Protein AF-A0A4Q1TAH8-F1 (afdb_monomer_lite)

pLDDT: mean 84.72, std 9.74, range [42.84, 95.62]

Structure (mmCIF, N/CA/C/O backbone):
data_AF-A0A4Q1TAH8-F1
#
_entry.id   AF-A0A4Q1TAH8-F1
#
loop_
_atom_site.group_PDB
_atom_site.id
_atom_site.type_symbol
_atom_site.label_atom_id
_atom_site.label_alt_id
_atom_site.label_comp_id
_atom_site.label_asym_id
_atom_site.label_entity_id
_atom_site.label_seq_id
_atom_site.pdbx_PDB_ins_code
_atom_site.Cartn_x
_atom_site.Cartn_y
_atom_site.Cartn_z
_atom_site.occupancy
_atom_site.B_iso_or_equiv
_atom_site.auth_seq_id
_atom_site.auth_comp_id
_atom_site.auth_asym_id
_atom_site.auth_atom_id
_atom_site.pdbx_PDB_model_num
ATOM 1 N N . MET A 1 1 ? 0.853 -14.744 7.756 1.00 69.75 1 MET A N 1
ATOM 2 C CA . MET A 1 1 ? -0.449 -14.933 7.078 1.00 69.75 1 MET A CA 1
ATOM 3 C C . MET A 1 1 ? -0.657 -13.958 5.927 1.00 69.75 1 MET A C 1
ATOM 5 O O . MET A 1 1 ? -0.852 -14.441 4.823 1.00 69.75 1 MET A O 1
ATOM 9 N N . ALA A 1 2 ? -0.530 -12.637 6.128 1.00 75.38 2 ALA A N 1
ATOM 10 C CA . ALA A 1 2 ? -0.724 -11.640 5.060 1.00 75.38 2 ALA A CA 1
ATOM 11 C C . ALA A 1 2 ? 0.067 -11.940 3.769 1.00 75.38 2 ALA A C 1
ATOM 13 O O . ALA A 1 2 ? -0.519 -11.983 2.696 1.00 75.38 2 ALA A O 1
ATOM 14 N N . MET A 1 3 ? 1.361 -12.263 3.878 1.00 78.00 3 MET A N 1
ATOM 15 C CA . MET A 1 3 ? 2.200 -12.559 2.705 1.00 78.00 3 MET A CA 1
ATOM 16 C C . MET A 1 3 ? 1.696 -13.767 1.894 1.00 78.00 3 MET A C 1
ATOM 18 O O . MET A 1 3 ? 1.698 -13.728 0.669 1.00 78.00 3 MET A O 1
ATOM 22 N N . LEU A 1 4 ? 1.219 -14.824 2.567 1.00 79.62 4 LEU A N 1
ATOM 23 C CA . LEU A 1 4 ? 0.708 -16.035 1.909 1.00 79.62 4 LEU A CA 1
ATOM 24 C C . LEU A 1 4 ? -0.618 -15.763 1.193 1.00 79.62 4 LEU A C 1
ATOM 26 O O . LEU A 1 4 ? -0.774 -16.152 0.041 1.00 79.62 4 LEU A O 1
ATOM 30 N N . ALA A 1 5 ? -1.533 -15.040 1.845 1.00 82.69 5 ALA A N 1
ATOM 31 C CA . ALA A 1 5 ? -2.799 -14.644 1.236 1.00 82.69 5 ALA A CA 1
ATOM 32 C C . ALA A 1 5 ? -2.573 -13.763 -0.005 1.00 82.69 5 ALA A C 1
ATOM 34 O O . ALA A 1 5 ? -3.129 -14.042 -1.065 1.00 82.69 5 ALA A O 1
ATOM 35 N N . MET A 1 6 ? -1.692 -12.759 0.095 1.00 83.00 6 MET A N 1
ATOM 36 C CA . MET A 1 6 ? -1.362 -11.886 -1.037 1.00 83.00 6 MET A CA 1
ATOM 37 C C . MET A 1 6 ? -0.666 -12.641 -2.171 1.00 83.00 6 MET A C 1
ATOM 39 O O . MET A 1 6 ? -0.948 -12.378 -3.335 1.00 83.00 6 MET A O 1
ATOM 43 N N . THR A 1 7 ? 0.174 -13.630 -1.853 1.00 80.12 7 THR A N 1
ATOM 44 C CA . THR A 1 7 ? 0.792 -14.494 -2.870 1.00 80.12 7 THR A CA 1
ATOM 45 C C . THR A 1 7 ? -0.261 -15.225 -3.699 1.00 80.12 7 THR A C 1
ATOM 47 O O . THR A 1 7 ? -0.192 -15.211 -4.926 1.00 80.12 7 THR A O 1
ATOM 50 N N . SER A 1 8 ? -1.269 -15.817 -3.053 1.00 83.38 8 SER A N 1
ATOM 51 C CA . SER A 1 8 ? -2.363 -16.494 -3.756 1.00 83.38 8 SER A CA 1
ATOM 52 C C . SER A 1 8 ? -3.158 -15.540 -4.652 1.00 83.38 8 SER A C 1
ATOM 54 O O . SER A 1 8 ? -3.456 -15.890 -5.792 1.00 83.38 8 SER A O 1
ATOM 56 N N . VAL A 1 9 ? -3.462 -14.330 -4.170 1.00 84.12 9 VAL A N 1
ATOM 57 C CA . VAL A 1 9 ? -4.186 -13.311 -4.950 1.00 84.12 9 VAL A CA 1
ATOM 58 C C . VAL A 1 9 ? -3.394 -12.902 -6.194 1.00 84.12 9 VAL A C 1
ATOM 60 O O . VAL A 1 9 ? -3.948 -12.903 -7.289 1.00 84.12 9 VAL A O 1
ATOM 63 N N . ILE A 1 10 ? -2.093 -12.633 -6.055 1.00 81.75 10 ILE A N 1
ATOM 64 C CA . ILE A 1 10 ? -1.237 -12.177 -7.164 1.00 81.75 10 ILE A CA 1
ATOM 65 C C . ILE A 1 10 ? -1.072 -13.262 -8.232 1.00 81.75 10 ILE A C 1
ATOM 67 O O . ILE A 1 10 ? -1.073 -12.964 -9.425 1.00 81.75 10 ILE A O 1
ATOM 71 N N . ILE A 1 11 ? -0.992 -14.533 -7.830 1.00 83.25 11 ILE A N 1
ATOM 72 C CA . ILE A 1 11 ? -0.975 -15.654 -8.780 1.00 83.25 11 ILE A CA 1
ATOM 73 C C . ILE A 1 11 ? -2.263 -15.670 -9.611 1.00 83.25 11 ILE A C 1
ATOM 75 O O . ILE A 1 11 ? -2.210 -15.831 -10.830 1.00 83.25 11 ILE A O 1
ATOM 79 N N . ILE A 1 12 ? -3.419 -15.461 -8.975 1.00 84.94 12 ILE A N 1
ATOM 80 C CA . ILE A 1 12 ? -4.701 -15.395 -9.684 1.00 84.94 12 ILE A CA 1
ATOM 81 C C . ILE A 1 12 ? -4.740 -14.172 -10.616 1.00 84.94 12 ILE A C 1
ATOM 83 O O . ILE A 1 12 ? -5.166 -14.309 -11.762 1.00 84.94 12 ILE A O 1
ATOM 87 N N . GLN A 1 13 ? -4.251 -13.006 -10.173 1.00 83.19 13 GLN A N 1
ATOM 88 C CA . GLN A 1 13 ? -4.168 -11.785 -10.991 1.00 83.19 13 GLN A CA 1
ATOM 89 C C . GLN A 1 13 ? -3.333 -12.000 -12.260 1.00 83.19 13 GLN A C 1
ATOM 91 O O . GLN A 1 13 ? -3.797 -11.706 -13.363 1.00 83.19 13 GLN A O 1
ATOM 96 N N . ALA A 1 14 ? -2.160 -12.619 -12.126 1.00 80.31 14 ALA A N 1
ATOM 97 C CA . ALA A 1 14 ? -1.273 -12.866 -13.254 1.00 80.31 14 ALA A CA 1
ATOM 98 C C . ALA A 1 14 ? -1.812 -13.923 -14.237 1.00 80.31 14 ALA A C 1
ATOM 100 O O . ALA A 1 14 ? -1.585 -13.800 -15.440 1.00 80.31 14 ALA A O 1
ATOM 101 N N . LEU A 1 15 ? -2.507 -14.959 -13.749 1.00 82.88 15 LEU A N 1
ATOM 102 C CA . LEU A 1 15 ? -2.979 -16.077 -14.579 1.00 82.88 15 LEU A CA 1
ATOM 103 C C . LEU A 1 15 ? -4.346 -15.831 -15.229 1.00 82.88 15 LEU A C 1
ATOM 105 O O . LEU A 1 15 ? -4.534 -16.195 -16.386 1.00 82.88 15 LEU A O 1
ATOM 109 N N . PHE A 1 16 ? -5.296 -15.244 -14.497 1.00 84.31 16 PHE A N 1
ATOM 110 C CA . PHE A 1 16 ? -6.686 -15.104 -14.950 1.00 84.31 16 PHE A CA 1
ATOM 111 C C . PHE A 1 16 ? -7.022 -13.698 -15.435 1.00 84.31 16 PHE A C 1
ATOM 113 O O . PHE A 1 16 ? -7.804 -13.550 -16.370 1.00 84.31 16 PHE A O 1
ATOM 120 N N . PHE A 1 17 ? -6.442 -12.672 -14.808 1.00 78.94 17 PHE A N 1
ATOM 121 C CA . PHE A 1 17 ? -6.705 -11.273 -15.157 1.00 78.94 17 PHE A CA 1
ATOM 122 C C . PHE A 1 17 ? -5.640 -10.689 -16.085 1.00 78.94 17 PHE A C 1
ATOM 124 O O . PHE A 1 17 ? -5.800 -9.571 -16.567 1.00 78.94 17 PHE A O 1
ATOM 131 N N . GLN A 1 18 ? -4.571 -11.454 -16.344 1.00 78.44 18 GLN A N 1
ATOM 132 C CA . GLN A 1 18 ? -3.421 -11.049 -17.152 1.00 78.44 18 GLN A CA 1
ATOM 133 C C . GLN A 1 18 ? -2.780 -9.734 -16.668 1.00 78.44 18 GLN A C 1
ATOM 135 O O . GLN A 1 18 ? -2.019 -9.092 -17.394 1.00 78.44 18 GLN A O 1
ATOM 140 N N . ASP A 1 19 ? -3.068 -9.365 -15.420 1.00 72.94 19 ASP A N 1
ATOM 141 C CA . ASP A 1 19 ? -2.621 -8.147 -14.769 1.00 72.94 19 ASP A CA 1
ATOM 142 C C . ASP A 1 19 ? -1.351 -8.480 -13.985 1.00 72.94 19 ASP A C 1
ATOM 144 O O . ASP A 1 19 ? -1.356 -9.300 -13.064 1.00 72.94 19 ASP A O 1
ATOM 148 N N . GLY A 1 20 ? -0.224 -7.920 -14.427 1.00 67.38 20 GLY A N 1
ATOM 149 C CA . GLY A 1 20 ? 1.069 -8.137 -13.781 1.00 67.38 20 GLY A CA 1
ATOM 150 C C . GLY A 1 20 ? 1.849 -9.383 -14.214 1.00 67.38 20 GLY A C 1
ATOM 151 O O . GLY A 1 20 ? 2.640 -9.857 -13.407 1.00 67.38 20 GLY A O 1
ATOM 152 N N . GLY A 1 21 ? 1.632 -9.868 -15.451 1.00 76.06 21 GLY A N 1
ATOM 153 C CA . GLY A 1 21 ? 2.375 -10.880 -16.240 1.00 76.06 21 GLY A CA 1
ATOM 154 C C . GLY A 1 21 ? 3.419 -11.780 -15.549 1.00 76.06 21 GLY A C 1
ATOM 155 O O . GLY A 1 21 ? 4.275 -11.322 -14.808 1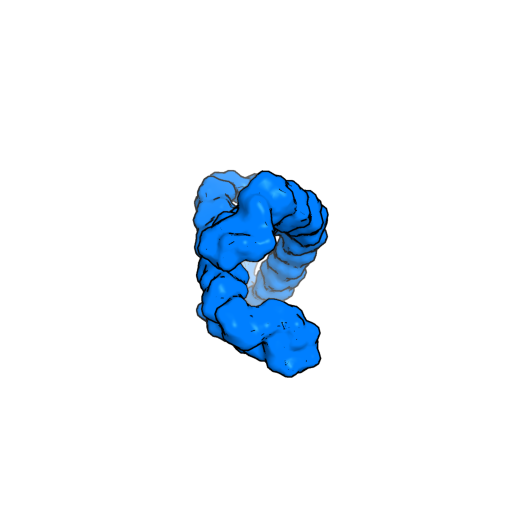.00 76.06 21 GLY A O 1
ATOM 156 N N . ILE A 1 22 ? 3.469 -13.072 -15.900 1.00 75.19 22 ILE A N 1
ATOM 157 C CA . ILE A 1 22 ? 4.325 -14.087 -15.235 1.00 75.19 22 ILE A CA 1
ATOM 158 C C . ILE A 1 22 ? 5.805 -13.661 -15.088 1.00 75.19 22 ILE A C 1
ATOM 160 O O . ILE A 1 22 ? 6.421 -13.931 -14.060 1.00 75.19 22 ILE A O 1
ATOM 164 N N . ALA A 1 23 ? 6.366 -12.941 -16.067 1.00 75.62 23 ALA A N 1
ATOM 165 C CA . ALA A 1 23 ? 7.740 -12.431 -16.010 1.00 75.62 23 ALA A CA 1
ATOM 166 C C . ALA A 1 23 ? 7.967 -11.341 -14.937 1.00 75.62 23 ALA A C 1
ATOM 168 O O . ALA A 1 23 ? 9.068 -11.222 -14.409 1.00 75.62 23 ALA A O 1
ATOM 169 N N . ALA A 1 24 ? 6.934 -10.569 -14.592 1.00 79.38 24 ALA A N 1
ATOM 170 C CA . ALA A 1 24 ? 6.951 -9.537 -13.553 1.00 79.38 24 ALA A CA 1
ATOM 171 C C . ALA A 1 24 ? 6.424 -10.040 -12.195 1.00 79.38 24 ALA A C 1
ATOM 173 O O . ALA A 1 24 ? 6.444 -9.305 -11.209 1.00 79.38 24 ALA A O 1
ATOM 174 N N . LEU A 1 25 ? 5.983 -11.300 -12.115 1.00 78.38 25 LEU A N 1
ATOM 175 C CA . LEU A 1 25 ? 5.310 -11.863 -10.942 1.00 78.38 25 LEU A CA 1
ATOM 176 C C . LEU A 1 25 ? 6.188 -11.801 -9.684 1.00 78.38 25 LEU A C 1
ATOM 178 O O . LEU A 1 25 ? 5.687 -11.486 -8.610 1.00 78.38 25 LEU A O 1
ATOM 182 N N . GLY A 1 26 ? 7.502 -12.011 -9.819 1.00 81.44 26 GLY A N 1
ATOM 183 C CA . GLY A 1 26 ? 8.447 -11.880 -8.704 1.00 81.44 26 GLY A CA 1
ATOM 184 C C . GLY A 1 26 ? 8.520 -10.459 -8.133 1.00 81.44 26 GLY A C 1
ATOM 185 O O . GLY A 1 26 ? 8.452 -10.284 -6.917 1.00 81.44 26 GLY A O 1
ATOM 186 N N . ALA A 1 27 ? 8.595 -9.448 -9.002 1.00 83.75 27 ALA A N 1
ATOM 187 C CA . ALA A 1 27 ? 8.610 -8.039 -8.609 1.00 83.75 27 ALA A CA 1
ATOM 188 C C . ALA A 1 27 ? 7.266 -7.616 -7.986 1.00 83.75 27 ALA A C 1
ATOM 190 O O . ALA A 1 27 ? 7.223 -7.011 -6.916 1.00 83.75 27 ALA A O 1
ATOM 191 N N . ASN A 1 28 ? 6.146 -8.034 -8.579 1.00 84.88 28 ASN A N 1
ATOM 192 C CA . ASN A 1 28 ? 4.814 -7.748 -8.041 1.00 84.88 28 ASN A CA 1
ATOM 193 C C . ASN A 1 28 ? 4.599 -8.385 -6.661 1.00 84.88 28 ASN A C 1
ATOM 195 O O . ASN A 1 28 ? 4.094 -7.737 -5.741 1.00 84.88 28 ASN A O 1
ATOM 199 N N . LEU A 1 29 ? 5.046 -9.632 -6.488 1.00 84.69 29 LEU A N 1
ATOM 200 C CA . LEU A 1 29 ? 5.002 -10.324 -5.206 1.00 84.69 29 LEU A CA 1
ATOM 201 C C . LEU A 1 29 ? 5.837 -9.602 -4.146 1.00 84.69 29 LEU A C 1
ATOM 203 O O . LEU A 1 29 ? 5.381 -9.419 -3.019 1.00 84.69 29 LEU A O 1
ATOM 207 N N . PHE A 1 30 ? 7.038 -9.155 -4.509 1.00 86.50 30 PHE A N 1
ATOM 208 C CA . PHE A 1 30 ? 7.913 -8.411 -3.611 1.00 86.50 30 PHE A CA 1
ATOM 209 C C . PHE A 1 30 ? 7.257 -7.107 -3.126 1.00 86.50 30 PHE A C 1
ATOM 211 O O . PHE A 1 30 ? 7.187 -6.861 -1.919 1.00 86.50 30 PHE A O 1
ATOM 218 N N . ASN A 1 31 ? 6.683 -6.312 -4.030 1.00 86.94 31 ASN A N 1
ATOM 219 C CA . ASN A 1 31 ? 6.085 -5.025 -3.666 1.00 86.94 31 ASN A CA 1
ATOM 220 C C . ASN A 1 31 ? 4.792 -5.152 -2.853 1.00 86.94 31 ASN A C 1
ATOM 222 O O . ASN A 1 31 ? 4.593 -4.424 -1.875 1.00 86.94 31 ASN A O 1
ATOM 226 N N . ILE A 1 32 ? 3.905 -6.067 -3.242 1.00 84.88 32 ILE A N 1
ATOM 227 C CA . ILE A 1 32 ? 2.562 -6.151 -2.658 1.00 84.88 32 ILE A CA 1
ATOM 228 C C . ILE A 1 32 ? 2.525 -7.117 -1.469 1.00 84.88 32 ILE A C 1
ATOM 230 O O . ILE A 1 32 ? 1.889 -6.820 -0.460 1.00 84.88 32 ILE A O 1
ATOM 234 N N . ALA A 1 33 ? 3.201 -8.267 -1.539 1.00 83.19 33 ALA A N 1
ATOM 235 C CA . ALA A 1 33 ? 3.135 -9.262 -0.471 1.00 83.19 33 ALA A CA 1
ATOM 236 C C . ALA A 1 33 ? 4.179 -9.048 0.631 1.00 83.19 33 ALA A C 1
ATOM 238 O O . ALA A 1 33 ? 3.936 -9.488 1.752 1.00 83.19 33 ALA A O 1
ATOM 239 N N . LEU A 1 34 ? 5.307 -8.379 0.358 1.00 85.88 34 LEU A N 1
ATOM 240 C CA . LEU A 1 34 ? 6.353 -8.137 1.360 1.00 85.88 34 LEU A CA 1
ATOM 241 C C . LEU A 1 34 ? 6.436 -6.663 1.766 1.00 85.88 34 LEU A C 1
ATOM 243 O O . LEU A 1 34 ? 6.209 -6.333 2.931 1.00 85.88 34 LEU A O 1
ATOM 247 N N . VAL A 1 35 ? 6.740 -5.783 0.813 1.00 89.44 35 VAL A N 1
ATOM 248 C CA . VAL A 1 35 ? 7.028 -4.367 1.071 1.00 89.44 35 VAL A CA 1
ATOM 249 C C . VAL A 1 35 ? 5.820 -3.643 1.659 1.00 89.44 35 VAL A C 1
ATOM 251 O O . VAL A 1 35 ? 5.943 -3.020 2.714 1.00 89.44 35 VAL A O 1
ATOM 254 N N . ALA A 1 36 ? 4.647 -3.737 1.027 1.00 88.31 36 ALA A N 1
ATOM 255 C CA . ALA A 1 36 ? 3.458 -3.030 1.498 1.00 88.31 36 ALA A CA 1
ATOM 256 C C . ALA A 1 36 ? 3.080 -3.411 2.952 1.00 88.31 36 ALA A C 1
ATOM 258 O O . ALA A 1 36 ? 2.967 -2.500 3.784 1.00 88.31 36 ALA A O 1
ATOM 259 N N . PRO A 1 37 ? 2.985 -4.703 3.336 1.00 86.62 37 PRO A N 1
ATOM 260 C CA . PRO A 1 37 ? 2.739 -5.095 4.725 1.00 86.62 37 PRO A CA 1
ATOM 261 C C . PRO A 1 37 ? 3.817 -4.621 5.701 1.00 86.62 37 PRO A C 1
ATOM 263 O O . PRO A 1 37 ? 3.488 -4.192 6.806 1.00 86.62 37 PRO A O 1
ATOM 266 N N . TRP A 1 38 ? 5.093 -4.673 5.308 1.00 89.88 38 TRP A N 1
ATOM 267 C CA . TRP A 1 38 ? 6.200 -4.215 6.151 1.00 89.88 38 TRP A CA 1
ATOM 268 C C . TRP A 1 38 ? 6.127 -2.715 6.431 1.00 89.88 38 TRP A C 1
ATOM 270 O O . TRP A 1 38 ? 6.230 -2.300 7.586 1.00 89.88 38 TRP A O 1
ATOM 280 N N . ILE A 1 39 ? 5.902 -1.906 5.394 1.00 89.94 39 ILE A N 1
ATOM 281 C CA . ILE A 1 39 ? 5.765 -0.453 5.523 1.00 89.94 39 ILE A CA 1
ATOM 282 C C . ILE A 1 39 ? 4.520 -0.113 6.342 1.00 89.94 39 ILE A C 1
ATOM 284 O O . ILE A 1 39 ? 4.606 0.656 7.297 1.00 89.94 39 ILE A O 1
ATOM 288 N N . GLY A 1 40 ? 3.377 -0.727 6.027 1.00 87.19 40 GLY A N 1
ATOM 289 C CA . GLY A 1 40 ? 2.126 -0.488 6.745 1.00 87.19 40 GLY A CA 1
ATOM 290 C C . GLY A 1 40 ? 2.244 -0.815 8.232 1.00 87.19 40 GLY A C 1
ATOM 291 O O . GLY A 1 40 ? 1.869 -0.005 9.077 1.00 87.19 40 GLY A O 1
ATOM 292 N N . TYR A 1 41 ? 2.845 -1.959 8.569 1.00 87.25 41 TYR A N 1
ATOM 293 C CA . TYR A 1 41 ? 3.069 -2.348 9.959 1.00 87.25 41 TYR A CA 1
ATOM 294 C C . TYR A 1 41 ? 4.068 -1.431 10.676 1.00 87.25 41 TYR A C 1
ATOM 296 O O . TYR A 1 41 ? 3.824 -1.023 11.813 1.00 87.25 41 TYR A O 1
ATOM 304 N N . GLY A 1 42 ? 5.170 -1.065 10.014 1.00 88.12 42 GLY A N 1
ATOM 305 C CA . GLY A 1 42 ? 6.160 -0.137 10.563 1.00 88.12 42 GLY A CA 1
ATOM 306 C C . GLY A 1 42 ? 5.554 1.227 10.895 1.00 88.12 42 GLY A C 1
ATOM 307 O O . GLY A 1 42 ? 5.767 1.752 11.990 1.00 88.12 42 GLY A O 1
ATOM 308 N N . ILE A 1 43 ? 4.734 1.765 9.989 1.00 87.06 43 ILE A N 1
ATOM 309 C CA . ILE A 1 43 ? 4.040 3.041 10.184 1.00 87.06 43 ILE A CA 1
ATOM 310 C C . ILE A 1 43 ? 2.983 2.912 11.278 1.00 87.06 43 ILE A C 1
ATOM 312 O O . ILE A 1 43 ? 2.950 3.733 12.192 1.00 87.06 43 ILE A O 1
ATOM 316 N N . PHE A 1 44 ? 2.164 1.861 11.254 1.00 86.94 44 PHE A N 1
ATOM 317 C CA . PHE A 1 44 ? 1.169 1.625 12.297 1.00 86.94 44 PHE A CA 1
ATOM 318 C C . PHE A 1 44 ? 1.808 1.601 13.693 1.00 86.94 44 PHE A C 1
ATOM 320 O O . PHE A 1 44 ? 1.340 2.298 14.591 1.00 86.94 44 PHE A O 1
ATOM 327 N N . LYS A 1 45 ? 2.926 0.885 13.860 1.00 86.06 45 LYS A N 1
ATOM 328 C CA . LYS A 1 45 ? 3.654 0.791 15.134 1.00 86.06 45 LYS A CA 1
ATOM 329 C C . LYS A 1 45 ? 4.241 2.131 15.589 1.00 86.06 45 LYS A C 1
ATOM 331 O O . LYS A 1 45 ? 4.306 2.403 16.787 1.00 86.06 45 LYS A O 1
ATOM 336 N N . LEU A 1 46 ? 4.655 2.984 14.651 1.00 86.06 46 LEU A N 1
ATOM 337 C CA . LEU A 1 46 ? 5.135 4.330 14.965 1.00 86.06 46 LEU A CA 1
ATOM 338 C C . LEU A 1 46 ? 4.020 5.192 15.576 1.00 86.06 46 LEU A C 1
ATOM 340 O O . LEU A 1 46 ? 4.252 5.907 16.552 1.00 86.06 46 LEU A O 1
ATOM 344 N N . PHE A 1 47 ? 2.807 5.080 15.037 1.00 81.00 47 PHE A N 1
ATOM 345 C CA . PHE A 1 47 ? 1.646 5.848 15.485 1.00 81.00 47 PHE A CA 1
ATOM 346 C C . PHE A 1 47 ? 0.840 5.179 16.613 1.00 81.00 47 PHE A C 1
ATOM 348 O O . PHE A 1 47 ? 0.031 5.843 17.259 1.00 81.00 47 PHE A O 1
ATOM 355 N N . GLU A 1 48 ? 1.087 3.903 16.915 1.00 77.44 48 GLU A N 1
ATOM 356 C CA . GLU A 1 48 ? 0.408 3.138 17.974 1.00 77.44 48 GLU A CA 1
ATOM 357 C C . GLU A 1 48 ? 0.531 3.788 19.362 1.00 77.44 48 GLU A C 1
ATOM 359 O O . GLU A 1 48 ? -0.362 3.667 20.204 1.00 77.44 48 GLU A O 1
ATOM 364 N N . ARG A 1 49 ? 1.606 4.553 19.589 1.00 77.62 49 ARG A N 1
ATOM 365 C CA . ARG A 1 49 ? 1.825 5.299 20.837 1.00 77.62 49 ARG A CA 1
ATOM 366 C C . ARG A 1 49 ? 0.714 6.311 21.126 1.00 77.62 49 ARG A C 1
ATOM 368 O O . ARG A 1 49 ? 0.548 6.716 22.273 1.00 77.62 49 ARG A O 1
ATOM 375 N N . TRP A 1 50 ? -0.032 6.747 20.112 1.00 79.44 50 TRP A N 1
ATOM 376 C CA . TRP A 1 50 ? -1.038 7.800 20.224 1.00 79.44 50 TRP A CA 1
ATOM 377 C C . TRP A 1 50 ? -2.445 7.200 20.132 1.00 79.44 50 TRP A C 1
ATOM 379 O O . TRP A 1 50 ? -3.142 7.342 19.128 1.00 79.44 50 TRP A O 1
ATOM 389 N N . LYS A 1 51 ? -2.886 6.536 21.212 1.00 74.38 51 LYS A N 1
ATOM 390 C CA . LYS A 1 51 ? -4.169 5.799 21.267 1.00 74.38 51 LYS A CA 1
ATOM 391 C C . LYS A 1 51 ? -5.394 6.626 20.850 1.00 74.38 51 LYS A C 1
ATOM 393 O O . LYS A 1 51 ? -6.312 6.074 20.252 1.00 74.38 51 LYS A O 1
ATOM 398 N N . SER A 1 52 ? -5.393 7.933 21.123 1.00 75.00 52 SER A N 1
ATOM 399 C CA . SER A 1 52 ? -6.485 8.849 20.751 1.00 75.00 52 SER A CA 1
ATOM 400 C C . SER A 1 52 ? -6.670 8.975 19.229 1.00 75.00 52 SER A C 1
ATOM 402 O O . SER A 1 52 ? -7.781 9.176 18.747 1.00 75.00 52 SER A O 1
ATOM 404 N N . LEU A 1 53 ? -5.603 8.782 18.444 1.00 82.69 53 LEU A N 1
ATOM 405 C CA . LEU A 1 53 ? -5.625 8.954 16.988 1.00 82.69 53 LEU A CA 1
ATOM 406 C C . LEU A 1 53 ? -5.679 7.633 16.218 1.00 82.69 53 LEU A C 1
ATOM 408 O O . LEU A 1 53 ? -5.512 7.637 15.003 1.00 82.69 53 LEU A O 1
ATOM 412 N N . ARG A 1 54 ? -5.970 6.509 16.884 1.00 84.00 54 ARG A N 1
ATOM 413 C CA . ARG A 1 54 ? -5.938 5.160 16.292 1.00 84.00 54 ARG A CA 1
ATOM 414 C C . ARG A 1 54 ? -6.571 5.037 14.889 1.00 84.00 54 ARG A C 1
ATOM 416 O O . ARG A 1 54 ? -5.907 4.469 14.025 1.00 84.00 54 ARG A O 1
ATOM 423 N N . PRO A 1 55 ? -7.789 5.547 14.596 1.00 87.00 55 PRO A N 1
ATOM 424 C CA . PRO A 1 55 ? -8.352 5.446 13.244 1.00 87.00 55 PRO A CA 1
ATOM 425 C C . PRO A 1 55 ? -7.569 6.264 12.205 1.00 87.00 55 PRO A C 1
ATOM 427 O O . PRO A 1 55 ? -7.390 5.811 11.080 1.00 87.00 55 PRO A O 1
ATOM 430 N N . ILE A 1 56 ? -7.048 7.431 12.586 1.00 89.31 56 ILE A N 1
ATOM 431 C CA . ILE A 1 56 ? -6.222 8.2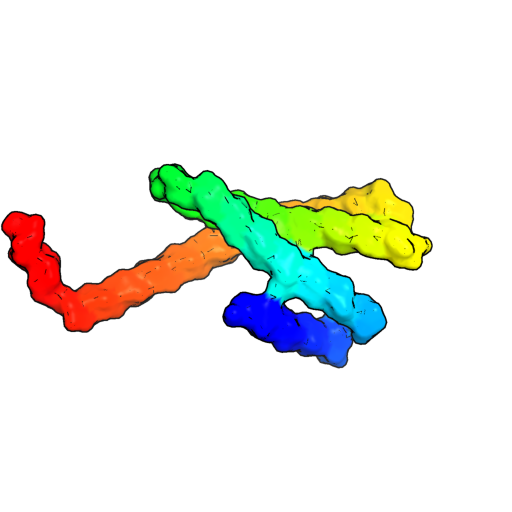77 11.714 1.00 89.31 56 ILE A CA 1
ATOM 432 C C . ILE A 1 56 ? -4.864 7.608 11.472 1.00 89.31 56 ILE A C 1
ATOM 434 O O . ILE A 1 56 ? -4.382 7.573 10.346 1.00 89.31 56 ILE A O 1
ATOM 438 N N . SER A 1 57 ? -4.275 7.009 12.507 1.00 88.69 57 SER A N 1
ATOM 439 C CA . SER A 1 57 ? -3.034 6.236 12.415 1.00 88.69 57 SER A CA 1
ATOM 440 C C . SER A 1 57 ? -3.156 5.063 11.443 1.00 88.69 57 SER A C 1
ATOM 442 O O . SER A 1 57 ? -2.260 4.841 10.636 1.00 88.69 57 SER A O 1
ATOM 444 N N . ILE A 1 58 ? -4.276 4.336 11.494 1.00 90.81 58 ILE A N 1
ATOM 445 C CA . ILE A 1 58 ? -4.584 3.234 10.575 1.00 90.81 58 ILE A CA 1
ATOM 446 C C . ILE A 1 58 ? -4.718 3.751 9.139 1.00 90.81 58 ILE A C 1
ATOM 448 O O . ILE A 1 58 ? -4.115 3.182 8.232 1.00 90.81 58 ILE A O 1
ATOM 452 N N . PHE A 1 59 ? -5.466 4.840 8.939 1.00 94.06 59 PHE A N 1
ATOM 453 C CA . PHE A 1 59 ? -5.631 5.460 7.624 1.00 94.06 59 PHE A CA 1
ATOM 454 C C . PHE A 1 59 ? -4.281 5.862 7.016 1.00 94.06 59 PHE A C 1
ATOM 456 O O . PHE A 1 59 ? -3.972 5.491 5.886 1.00 94.06 59 PHE A O 1
ATOM 463 N N . ILE A 1 60 ? -3.453 6.578 7.783 1.00 92.06 60 ILE A N 1
ATOM 464 C CA . ILE A 1 60 ? -2.131 7.039 7.344 1.00 92.06 60 ILE A CA 1
ATOM 465 C C . ILE A 1 60 ? -1.214 5.851 7.043 1.00 92.06 60 ILE A C 1
ATOM 467 O O . ILE A 1 60 ? -0.500 5.875 6.042 1.00 92.06 60 ILE A O 1
ATOM 471 N N . ALA A 1 61 ? -1.242 4.806 7.874 1.00 92.00 61 ALA A N 1
ATOM 472 C CA . ALA A 1 61 ? -0.445 3.602 7.660 1.00 92.00 61 ALA A CA 1
ATOM 473 C C . ALA A 1 61 ? -0.809 2.888 6.353 1.00 92.00 61 ALA A C 1
ATOM 475 O O . ALA A 1 61 ? 0.088 2.524 5.593 1.00 92.00 61 ALA A O 1
ATOM 476 N N . ALA A 1 62 ? -2.103 2.733 6.067 1.00 92.56 62 ALA A N 1
ATOM 477 C CA . ALA A 1 62 ? -2.581 2.142 4.821 1.00 92.56 62 ALA A CA 1
ATOM 478 C C . ALA A 1 62 ? -2.231 3.016 3.604 1.00 92.56 62 ALA A C 1
ATOM 480 O O . ALA A 1 62 ? -1.652 2.528 2.635 1.00 92.56 62 ALA A O 1
ATOM 481 N N . TRP A 1 63 ? -2.493 4.324 3.680 1.00 94.44 63 TRP A N 1
ATOM 482 C CA . TRP A 1 63 ? -2.220 5.260 2.587 1.00 94.44 63 TRP A CA 1
ATOM 483 C C . TRP A 1 63 ? -0.730 5.320 2.221 1.00 94.44 63 TRP A C 1
ATOM 485 O O . TRP A 1 63 ? -0.356 5.207 1.049 1.00 94.44 63 TRP A O 1
ATOM 495 N N . LEU A 1 64 ? 0.139 5.456 3.227 1.00 93.19 64 LEU A N 1
ATOM 496 C CA . LEU A 1 64 ? 1.586 5.489 3.021 1.00 93.19 64 LEU A CA 1
ATOM 497 C C . LEU A 1 64 ? 2.139 4.137 2.571 1.00 93.19 64 LEU A C 1
ATOM 499 O O . LEU A 1 64 ? 3.063 4.118 1.765 1.00 93.19 64 LEU A O 1
ATOM 503 N N . SER A 1 65 ? 1.580 3.021 3.044 1.00 93.38 65 SER A N 1
ATOM 504 C CA . SER A 1 65 ? 1.960 1.683 2.578 1.00 93.38 65 SER A CA 1
ATOM 505 C C . SER A 1 65 ? 1.757 1.533 1.068 1.00 93.38 65 SER A C 1
ATOM 507 O O . SER A 1 65 ? 2.704 1.190 0.356 1.00 93.38 65 SER A O 1
ATOM 509 N N . VAL A 1 66 ? 0.566 1.877 0.565 1.00 93.06 66 VAL A N 1
ATOM 510 C CA . VAL A 1 66 ? 0.240 1.809 -0.870 1.00 93.06 66 VAL A CA 1
ATOM 511 C C . VAL A 1 66 ? 1.129 2.753 -1.677 1.00 93.06 66 VAL A C 1
ATOM 513 O O . VAL A 1 66 ? 1.718 2.355 -2.681 1.00 93.06 66 VAL A O 1
ATOM 516 N N . THR A 1 67 ? 1.275 3.996 -1.218 1.00 93.81 67 THR A N 1
ATOM 517 C CA . THR A 1 67 ? 2.033 5.024 -1.944 1.00 93.81 67 THR A CA 1
ATOM 518 C C . THR A 1 67 ? 3.530 4.703 -1.995 1.00 93.81 67 THR A C 1
ATOM 520 O O . THR A 1 67 ? 4.170 4.877 -3.032 1.00 93.81 67 THR A O 1
ATOM 523 N N . ALA A 1 68 ? 4.101 4.190 -0.903 1.00 92.44 68 ALA A N 1
ATOM 524 C CA . ALA A 1 68 ? 5.508 3.802 -0.854 1.00 92.44 68 ALA A CA 1
ATOM 525 C C . ALA A 1 68 ? 5.794 2.536 -1.675 1.00 92.44 68 ALA A C 1
ATOM 527 O O . ALA A 1 68 ? 6.813 2.477 -2.361 1.00 92.44 68 ALA A O 1
ATOM 528 N N . SER A 1 69 ? 4.885 1.556 -1.662 1.00 92.19 69 SER A N 1
ATOM 529 C CA . SER A 1 69 ? 4.976 0.379 -2.536 1.00 92.19 69 SER A CA 1
ATOM 530 C C . SER A 1 69 ? 4.927 0.787 -4.017 1.00 92.19 69 SER A C 1
ATOM 532 O O . SER A 1 69 ? 5.773 0.372 -4.804 1.00 92.19 69 SER A O 1
ATOM 534 N N . ALA A 1 70 ? 4.043 1.718 -4.391 1.00 92.00 70 ALA A N 1
ATOM 535 C CA . ALA A 1 70 ? 3.973 2.251 -5.753 1.00 92.00 70 ALA A CA 1
ATOM 536 C C . ALA A 1 70 ? 5.248 3.000 -6.188 1.00 92.00 70 ALA A C 1
ATOM 538 O O . ALA A 1 70 ? 5.660 2.919 -7.348 1.00 92.00 70 ALA A O 1
ATOM 539 N N . ALA A 1 71 ? 5.895 3.719 -5.265 1.00 92.88 71 ALA A N 1
ATOM 540 C CA . ALA A 1 71 ? 7.181 4.361 -5.532 1.00 92.88 71 ALA A CA 1
ATOM 541 C C . ALA A 1 71 ? 8.283 3.331 -5.829 1.00 92.88 71 ALA A C 1
ATOM 543 O O . ALA A 1 71 ? 9.109 3.557 -6.713 1.00 92.88 71 ALA A O 1
ATOM 544 N N . LEU A 1 72 ? 8.280 2.194 -5.128 1.00 92.94 72 LEU A N 1
ATOM 545 C CA . LEU A 1 72 ? 9.233 1.109 -5.361 1.00 92.94 72 LEU A CA 1
ATOM 546 C C . LEU A 1 72 ? 8.998 0.423 -6.710 1.00 92.94 72 LEU A C 1
ATOM 548 O O . LEU A 1 72 ? 9.954 0.263 -7.466 1.00 92.94 72 LEU A O 1
ATOM 552 N N . VAL A 1 73 ? 7.743 0.171 -7.089 1.00 91.06 73 VAL A N 1
ATOM 553 C CA . VAL A 1 73 ? 7.399 -0.314 -8.439 1.00 91.06 73 VAL A CA 1
ATOM 554 C C . VAL A 1 73 ? 7.909 0.642 -9.526 1.00 91.06 73 VAL A C 1
ATOM 556 O O . VAL A 1 73 ? 8.452 0.211 -10.542 1.00 91.06 73 VAL A O 1
ATOM 559 N N . ALA A 1 74 ? 7.789 1.957 -9.324 1.00 91.19 74 ALA A N 1
ATOM 560 C CA . ALA A 1 74 ? 8.317 2.938 -10.273 1.00 91.19 74 ALA A CA 1
ATOM 561 C C . ALA A 1 74 ? 9.852 2.891 -10.399 1.00 91.19 74 ALA A C 1
ATOM 563 O O . ALA A 1 74 ? 10.385 3.092 -11.491 1.00 91.19 74 ALA A O 1
ATOM 564 N N . ILE A 1 75 ? 10.560 2.612 -9.301 1.00 91.56 75 ILE A N 1
ATOM 565 C CA . ILE A 1 75 ? 12.016 2.428 -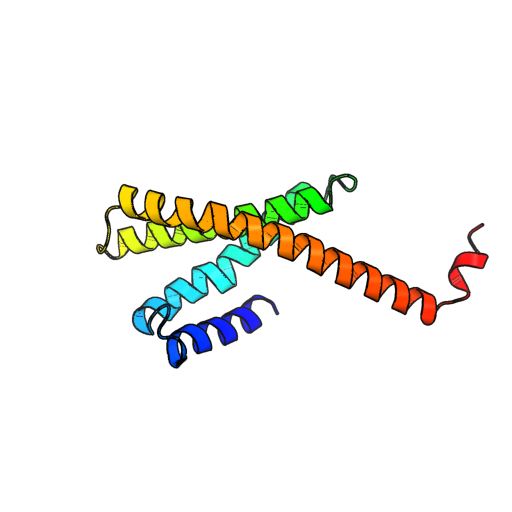9.298 1.00 91.56 75 ILE A CA 1
ATOM 566 C C . ILE A 1 75 ? 12.395 1.136 -10.035 1.00 91.56 75 ILE A C 1
ATOM 568 O O . ILE A 1 75 ? 13.315 1.141 -10.850 1.00 91.56 75 ILE A O 1
ATOM 572 N N . GLU A 1 76 ? 11.668 0.044 -9.818 1.00 90.38 76 GLU A N 1
ATOM 573 C CA . GLU A 1 76 ? 11.886 -1.220 -10.529 1.00 90.38 76 GLU A CA 1
ATOM 574 C C . GLU A 1 76 ? 11.626 -1.095 -12.037 1.00 90.38 76 GLU A C 1
ATOM 576 O O . GLU A 1 76 ? 12.397 -1.617 -12.842 1.00 90.38 76 GLU A O 1
ATOM 581 N N . LEU A 1 77 ? 10.595 -0.342 -12.437 1.00 89.12 77 LEU A N 1
ATOM 582 C CA . LEU A 1 77 ? 10.317 -0.012 -13.841 1.00 89.12 77 LEU A CA 1
ATOM 583 C C . LEU A 1 77 ? 11.435 0.800 -14.499 1.00 89.12 77 LEU A C 1
ATOM 585 O O . LEU A 1 77 ? 11.681 0.668 -15.698 1.00 89.12 77 LEU A O 1
ATOM 589 N N . PHE A 1 78 ? 12.109 1.648 -13.727 1.00 89.81 78 PHE A N 1
ATOM 590 C CA . PHE A 1 78 ? 13.288 2.350 -14.208 1.00 89.81 78 PHE A CA 1
ATOM 591 C C . PHE A 1 78 ? 14.469 1.388 -14.393 1.00 89.81 78 PHE A C 1
ATOM 593 O O . PHE A 1 78 ? 15.121 1.417 -15.435 1.00 89.81 78 PHE A O 1
ATOM 600 N N . PHE A 1 79 ? 14.709 0.492 -13.430 1.00 89.12 79 PHE A N 1
ATOM 601 C CA . PHE A 1 79 ? 15.774 -0.512 -13.527 1.00 89.12 79 PHE A CA 1
ATOM 602 C C . PHE A 1 79 ? 15.551 -1.541 -14.638 1.00 89.12 79 PHE A C 1
ATOM 604 O O . PHE A 1 79 ? 16.524 -2.047 -15.193 1.00 89.12 79 PHE A O 1
ATOM 611 N N . SER A 1 80 ? 14.302 -1.826 -15.007 1.00 86.19 80 SER A N 1
ATOM 612 C CA . SER A 1 80 ? 13.996 -2.685 -16.156 1.00 86.19 80 SER A CA 1
ATOM 613 C C . SER A 1 80 ? 14.272 -2.015 -17.508 1.00 86.19 80 SER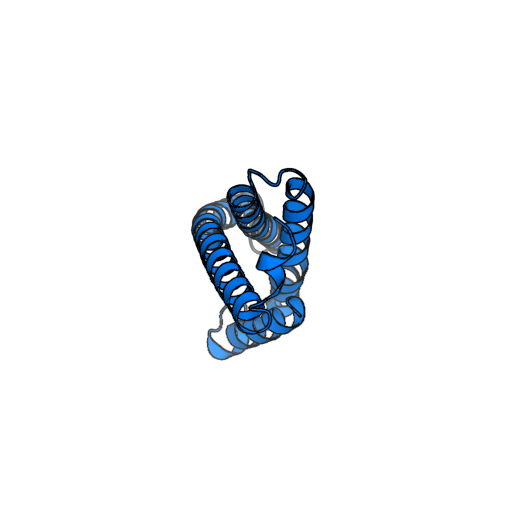 A C 1
ATOM 615 O O . SER A 1 80 ? 14.241 -2.686 -18.537 1.00 86.19 80 SER A O 1
ATOM 617 N N . GLY A 1 81 ? 14.558 -0.706 -17.526 1.00 87.25 81 GLY A N 1
ATOM 618 C CA . GLY A 1 81 ? 14.874 0.055 -18.735 1.00 87.25 81 GLY A CA 1
ATOM 619 C C . GLY A 1 81 ? 13.662 0.386 -19.610 1.00 87.25 81 GLY A C 1
ATOM 620 O O . GLY A 1 81 ? 13.834 0.888 -20.717 1.00 87.25 81 GLY A O 1
ATOM 621 N N . ILE A 1 82 ? 12.441 0.121 -19.132 1.00 87.88 82 ILE A N 1
ATOM 622 C CA . ILE A 1 82 ? 11.210 0.295 -19.916 1.00 87.88 82 ILE A CA 1
ATOM 623 C C . ILE A 1 82 ? 10.743 1.755 -19.896 1.00 87.88 82 ILE A C 1
ATOM 625 O O . ILE A 1 82 ? 10.291 2.277 -20.914 1.00 87.88 82 ILE A O 1
ATOM 629 N N . VAL A 1 83 ? 10.828 2.422 -18.738 1.00 89.56 83 VAL A N 1
ATOM 630 C CA . VAL A 1 83 ? 10.270 3.770 -18.540 1.00 89.56 83 VAL A CA 1
ATOM 631 C C . VAL A 1 83 ? 11.266 4.672 -17.800 1.00 89.56 83 VAL A C 1
ATOM 633 O O . VAL A 1 83 ? 11.857 4.245 -16.808 1.00 89.56 83 VAL A O 1
ATOM 636 N N . PRO A 1 84 ? 11.438 5.947 -18.206 1.00 92.19 84 PRO A N 1
ATOM 637 C CA . PRO A 1 84 ? 12.229 6.910 -17.446 1.00 92.19 84 PRO A CA 1
ATOM 638 C C . PRO A 1 84 ? 11.672 7.127 -16.033 1.00 92.19 84 PRO A C 1
ATOM 640 O O . PRO A 1 84 ? 10.461 7.288 -15.857 1.00 92.19 84 PRO A O 1
ATOM 643 N N . LEU A 1 85 ? 12.557 7.239 -15.038 1.00 91.25 85 LEU A N 1
ATOM 644 C CA . LEU A 1 85 ? 12.183 7.316 -13.620 1.00 91.25 85 LEU A CA 1
ATOM 645 C C . LEU A 1 85 ? 11.154 8.414 -13.315 1.00 91.25 85 LEU A C 1
ATOM 647 O O . LEU A 1 85 ? 10.176 8.171 -12.615 1.00 91.25 85 LEU A O 1
ATOM 651 N N . GLY A 1 86 ? 11.345 9.620 -13.860 1.00 91.56 86 GLY A N 1
ATOM 652 C CA . GLY A 1 86 ? 10.439 10.745 -13.609 1.00 91.56 86 GLY A CA 1
ATOM 653 C C . GLY A 1 86 ? 9.018 10.503 -14.124 1.00 91.56 86 GLY A C 1
ATOM 654 O O . GLY A 1 86 ? 8.050 10.893 -13.472 1.00 91.56 86 GLY A O 1
ATOM 655 N N . LEU A 1 87 ? 8.880 9.817 -15.263 1.00 92.00 87 LEU A N 1
ATOM 656 C CA . LEU A 1 87 ? 7.577 9.459 -15.820 1.00 92.00 87 LEU A CA 1
ATOM 657 C C . LEU A 1 87 ? 6.937 8.318 -15.021 1.00 92.00 87 LEU A C 1
ATOM 659 O O . LEU A 1 87 ? 5.759 8.412 -14.683 1.00 92.00 87 LEU A O 1
ATOM 663 N N . ALA A 1 88 ? 7.721 7.294 -14.669 1.00 91.56 88 ALA A N 1
ATOM 664 C CA . ALA A 1 88 ? 7.265 6.163 -13.864 1.00 91.56 88 ALA A CA 1
ATOM 665 C C . ALA A 1 88 ? 6.765 6.617 -12.484 1.00 91.56 88 ALA A C 1
ATOM 667 O O . ALA A 1 88 ? 5.643 6.291 -12.102 1.00 91.56 88 ALA A O 1
ATOM 668 N N . LEU A 1 89 ? 7.544 7.439 -11.771 1.00 92.38 89 LEU A N 1
ATOM 669 C CA . LEU A 1 89 ? 7.159 7.975 -10.463 1.00 92.38 89 LEU A CA 1
ATOM 670 C C . LEU A 1 89 ? 5.912 8.844 -10.559 1.00 92.38 89 LEU A C 1
ATOM 672 O O . LEU A 1 89 ? 4.989 8.668 -9.770 1.00 92.38 89 LEU A O 1
ATOM 676 N N . LYS A 1 90 ? 5.853 9.760 -11.534 1.00 93.12 90 LYS A N 1
ATOM 677 C CA . LYS A 1 90 ? 4.692 10.639 -11.701 1.00 93.12 90 LYS A CA 1
ATOM 678 C C . LYS A 1 90 ? 3.430 9.833 -11.992 1.00 93.12 90 LYS A C 1
ATOM 680 O O . LYS A 1 90 ? 2.401 10.088 -11.373 1.00 93.12 90 LYS A O 1
ATOM 685 N N . ALA A 1 91 ? 3.497 8.863 -12.900 1.00 92.38 91 ALA A N 1
ATOM 686 C CA . ALA A 1 91 ? 2.351 8.034 -13.251 1.00 92.38 91 ALA A CA 1
ATOM 687 C C . ALA A 1 91 ? 1.900 7.157 -12.071 1.00 92.38 91 ALA A C 1
ATOM 689 O O . ALA A 1 91 ? 0.720 7.174 -11.718 1.00 92.38 91 ALA A O 1
ATOM 690 N N . MET A 1 92 ? 2.835 6.451 -11.428 1.00 91.62 92 MET A N 1
ATOM 691 C CA . MET A 1 92 ? 2.525 5.536 -10.330 1.00 91.62 92 MET A CA 1
ATOM 692 C C . MET A 1 92 ? 2.028 6.278 -9.093 1.00 91.62 92 MET A C 1
ATOM 694 O O . MET A 1 92 ? 0.951 5.957 -8.598 1.00 91.62 92 MET A O 1
ATOM 698 N N . LEU A 1 93 ? 2.737 7.311 -8.629 1.00 94.00 93 LEU A N 1
ATOM 699 C CA . LEU A 1 93 ? 2.340 8.049 -7.429 1.00 94.00 93 LEU A CA 1
ATOM 700 C C . LEU A 1 93 ? 1.005 8.766 -7.601 1.00 94.00 93 LEU A C 1
ATOM 702 O O . LEU A 1 93 ? 0.231 8.797 -6.651 1.00 94.00 93 LEU A O 1
ATOM 706 N N . THR A 1 94 ? 0.705 9.316 -8.782 1.00 93.25 94 THR A N 1
ATOM 707 C CA . THR A 1 94 ? -0.555 10.048 -8.996 1.00 93.25 94 THR A CA 1
ATOM 708 C C . THR A 1 94 ? -1.760 9.145 -8.753 1.00 93.25 94 THR A C 1
ATOM 710 O O . THR A 1 94 ? -2.611 9.455 -7.920 1.00 93.25 94 THR A O 1
ATOM 713 N N . TRP A 1 95 ? -1.810 7.996 -9.427 1.00 93.25 95 TRP A N 1
ATOM 714 C CA . TRP A 1 95 ? -2.940 7.080 -9.299 1.00 93.25 95 TRP A CA 1
ATOM 715 C C . TRP A 1 95 ? -2.956 6.357 -7.952 1.00 93.25 95 TRP A C 1
ATOM 717 O O . TRP A 1 95 ? -4.008 6.266 -7.321 1.00 93.25 95 TRP A O 1
ATOM 727 N N . HIS A 1 96 ? -1.797 5.916 -7.459 1.00 94.62 96 HIS A N 1
ATOM 728 C CA . HIS A 1 96 ? -1.724 5.179 -6.198 1.00 94.62 96 HIS A CA 1
ATOM 729 C C . HIS A 1 96 ? -1.959 6.063 -4.975 1.00 94.62 96 HIS A C 1
ATOM 731 O O . HIS A 1 96 ? -2.453 5.562 -3.971 1.00 94.62 96 HIS A O 1
ATOM 737 N N . SER A 1 97 ? -1.711 7.374 -5.056 1.00 93.75 97 SER A N 1
ATOM 738 C CA . SER A 1 97 ? -2.102 8.295 -3.982 1.00 93.75 97 SER A CA 1
ATOM 739 C C . SER A 1 97 ? -3.623 8.391 -3.852 1.00 93.75 97 SER A C 1
ATOM 741 O O . SER A 1 97 ? -4.124 8.479 -2.735 1.00 93.75 97 SER A O 1
ATOM 743 N N . ILE A 1 98 ? -4.362 8.348 -4.968 1.00 95.50 98 ILE A N 1
ATOM 744 C CA . ILE A 1 98 ? -5.835 8.381 -4.978 1.00 95.50 98 ILE A CA 1
ATOM 745 C C . ILE A 1 98 ? -6.395 7.038 -4.501 1.00 95.50 98 ILE A C 1
ATOM 747 O O . ILE A 1 98 ? -7.236 6.999 -3.604 1.00 95.50 98 ILE A O 1
ATOM 751 N N . ILE A 1 99 ? -5.894 5.930 -5.056 1.00 93.75 99 ILE A N 1
ATOM 752 C CA . ILE A 1 99 ? -6.303 4.573 -4.664 1.00 93.75 99 ILE A CA 1
ATOM 753 C C . ILE A 1 99 ? -5.974 4.322 -3.190 1.00 93.75 99 ILE A C 1
ATOM 755 O O . ILE A 1 99 ? -6.801 3.790 -2.456 1.00 93.75 99 ILE A O 1
ATOM 759 N N . GLY A 1 100 ? -4.813 4.779 -2.723 1.00 93.94 100 GLY A N 1
ATOM 760 C CA . GLY A 1 100 ? -4.410 4.665 -1.328 1.00 93.94 100 GLY A CA 1
ATOM 761 C C . GLY A 1 100 ? -5.380 5.355 -0.371 1.00 93.94 100 GLY A C 1
ATOM 762 O O . GLY A 1 100 ? -5.515 4.918 0.769 1.00 93.94 100 GLY A O 1
ATOM 763 N N . VAL A 1 101 ? -6.056 6.438 -0.788 1.00 95.62 101 VAL A N 1
ATOM 764 C CA . VAL A 1 101 ? -7.062 7.103 0.062 1.00 95.62 101 VAL A CA 1
ATOM 765 C C . VAL A 1 101 ? -8.271 6.191 0.226 1.00 95.62 101 VAL A C 1
ATOM 767 O O . VAL A 1 101 ? -8.744 6.003 1.346 1.00 95.62 101 VAL A O 1
ATOM 770 N N . ALA A 1 102 ? -8.740 5.587 -0.868 1.00 95.62 102 ALA A N 1
ATOM 771 C CA . ALA A 1 102 ? -9.816 4.604 -0.812 1.00 95.62 102 ALA A CA 1
ATOM 772 C C . ALA A 1 102 ? -9.424 3.404 0.065 1.00 95.62 102 ALA A C 1
ATOM 774 O O . ALA A 1 102 ? -10.184 3.031 0.958 1.00 95.62 102 ALA A O 1
ATOM 775 N N . GLU A 1 103 ? -8.212 2.874 -0.108 1.00 94.25 103 GLU A N 1
ATOM 776 C CA . GLU A 1 103 ? -7.690 1.763 0.695 1.00 94.25 103 GLU A CA 1
ATOM 777 C C . GLU A 1 103 ? -7.607 2.120 2.184 1.00 94.25 103 GLU A C 1
ATOM 779 O O . GLU A 1 103 ? -8.001 1.334 3.046 1.00 94.25 103 GLU A O 1
ATOM 784 N N . GLY A 1 104 ? -7.163 3.337 2.508 1.00 93.94 104 GLY A N 1
ATOM 785 C CA . GLY A 1 104 ? -7.130 3.830 3.880 1.00 93.94 104 GLY A CA 1
ATOM 786 C C . GLY A 1 104 ? -8.518 3.888 4.516 1.00 93.94 104 GLY A C 1
ATOM 787 O O . GLY A 1 104 ? -8.685 3.457 5.659 1.00 93.94 104 GLY A O 1
ATOM 788 N N . ILE A 1 105 ? -9.527 4.377 3.787 1.00 95.50 105 ILE A N 1
ATOM 789 C CA . ILE A 1 105 ? -10.919 4.413 4.266 1.00 95.50 105 ILE A CA 1
ATOM 790 C C . ILE A 1 105 ? -11.431 2.989 4.501 1.00 95.50 105 ILE A C 1
ATOM 792 O O . ILE A 1 105 ? -11.942 2.697 5.584 1.00 95.50 105 ILE A O 1
ATOM 796 N N . ILE A 1 106 ? -11.258 2.100 3.518 1.00 94.56 106 ILE A N 1
ATOM 797 C CA . ILE A 1 106 ? -11.681 0.697 3.604 1.00 94.56 106 ILE A CA 1
ATOM 798 C C . ILE A 1 106 ? -11.026 0.026 4.814 1.00 94.56 106 ILE A C 1
ATOM 800 O O . ILE A 1 106 ? -11.719 -0.584 5.626 1.00 94.56 106 ILE A O 1
ATOM 804 N N . THR A 1 107 ? -9.717 0.209 4.998 1.00 93.69 107 THR A N 1
ATOM 805 C CA . THR A 1 107 ? -8.953 -0.377 6.107 1.00 93.69 107 THR A CA 1
ATOM 806 C C . THR A 1 107 ? -9.495 0.067 7.465 1.00 93.69 107 THR A C 1
ATOM 808 O O . THR A 1 107 ? -9.685 -0.761 8.357 1.00 93.69 107 THR A O 1
ATOM 811 N N . VAL A 1 108 ? -9.792 1.361 7.637 1.00 94.25 108 VAL A N 1
ATOM 812 C CA . VAL A 1 108 ? -10.372 1.878 8.887 1.00 94.25 108 VAL A CA 1
ATOM 813 C C . VAL A 1 108 ? -11.756 1.288 9.144 1.00 94.25 108 VAL A C 1
ATOM 815 O O . VAL A 1 108 ? -12.038 0.874 10.270 1.00 94.25 108 VAL A O 1
ATOM 818 N N . VAL A 1 109 ? -12.614 1.239 8.123 1.00 94.56 109 VAL A N 1
ATOM 819 C CA . VAL A 1 109 ? -13.981 0.709 8.240 1.00 94.56 109 VAL A CA 1
ATOM 820 C C . VAL A 1 109 ? -13.959 -0.777 8.591 1.00 94.56 109 VAL A C 1
ATOM 822 O O . VAL A 1 109 ? -14.611 -1.189 9.551 1.00 94.56 109 VAL A O 1
ATOM 825 N N . VAL A 1 110 ? -13.169 -1.573 7.867 1.00 93.75 110 VAL A N 1
ATOM 826 C CA . VAL A 1 110 ? -13.042 -3.018 8.093 1.00 93.75 110 VAL A CA 1
ATOM 827 C C . VAL A 1 110 ? -12.484 -3.299 9.484 1.00 93.75 110 VAL A C 1
ATOM 829 O O . VAL A 1 110 ? -13.058 -4.108 10.211 1.00 93.75 110 VAL A O 1
ATOM 832 N N . LEU A 1 111 ? -11.416 -2.610 9.904 1.00 90.88 111 LEU A N 1
ATOM 833 C CA . LEU A 1 111 ? -10.845 -2.826 11.235 1.00 90.88 111 LEU A CA 1
ATOM 834 C C . LEU A 1 111 ? -11.819 -2.456 12.352 1.00 90.88 111 LEU A C 1
ATOM 836 O O . LEU A 1 111 ? -11.919 -3.19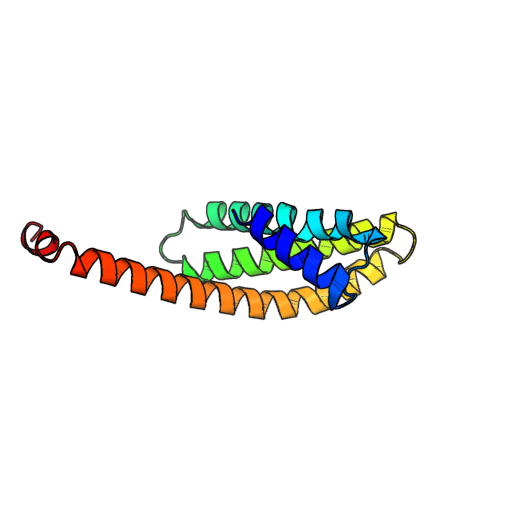7 13.328 1.00 90.88 111 LEU A O 1
ATOM 840 N N . ARG A 1 112 ? -12.570 -1.357 12.210 1.00 90.06 112 ARG A N 1
ATOM 841 C CA . ARG A 1 112 ? -13.613 -0.991 13.180 1.00 90.06 112 ARG A CA 1
ATOM 842 C C . ARG A 1 112 ? -14.690 -2.064 13.283 1.00 90.06 112 ARG A C 1
ATOM 844 O O . ARG A 1 112 ? -14.996 -2.503 14.385 1.00 90.06 112 ARG A O 1
ATOM 851 N N . TYR A 1 113 ? -15.196 -2.524 12.145 1.00 90.88 113 TYR A N 1
ATOM 852 C CA . TYR A 1 113 ? -16.227 -3.555 12.087 1.00 90.88 113 TYR A CA 1
ATOM 853 C C . TYR A 1 113 ? -15.774 -4.887 12.702 1.00 90.88 113 TYR A C 1
ATOM 855 O O . TYR A 1 113 ? -16.528 -5.520 13.441 1.00 90.88 113 TYR A O 1
ATOM 863 N N . VAL A 1 114 ? -14.532 -5.310 12.439 1.00 90.50 114 VAL A N 1
ATOM 864 C CA . VAL A 1 114 ? -13.970 -6.538 13.024 1.00 90.50 114 VAL A CA 1
ATOM 865 C C . VAL A 1 114 ? -13.788 -6.393 14.537 1.00 90.50 114 VAL A C 1
ATOM 867 O O . VAL A 1 114 ? -14.168 -7.297 15.276 1.00 90.50 114 VAL A O 1
ATOM 870 N N . MET A 1 115 ? -13.259 -5.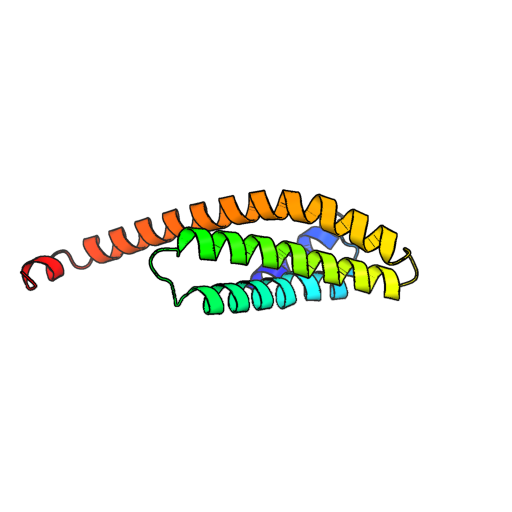260 15.012 1.00 87.06 115 MET A N 1
ATOM 871 C CA . MET A 1 115 ? -13.059 -5.015 16.448 1.00 87.06 115 MET A CA 1
ATOM 872 C C . MET A 1 115 ? -14.376 -4.981 17.228 1.00 87.06 115 MET A C 1
ATOM 874 O O . MET A 1 115 ? -14.457 -5.548 18.315 1.00 87.06 115 MET A O 1
ATOM 878 N N . GLU A 1 116 ? -15.410 -4.354 16.672 1.00 88.25 116 GLU A N 1
ATOM 879 C CA . GLU A 1 116 ? -16.738 -4.284 17.288 1.00 88.25 116 GLU A CA 1
ATOM 880 C C . GLU A 1 116 ? -17.380 -5.675 17.410 1.00 88.25 116 GLU A C 1
ATOM 882 O O . GLU A 1 116 ? -17.907 -6.045 18.458 1.00 88.25 116 GLU A O 1
ATOM 887 N N . ARG A 1 117 ? -17.257 -6.502 16.364 1.00 87.50 117 ARG A N 1
ATOM 888 C CA . ARG A 1 117 ? -17.739 -7.891 16.362 1.00 87.50 117 ARG A CA 1
ATOM 889 C C . ARG A 1 117 ? -16.994 -8.773 17.357 1.00 87.50 117 ARG A C 1
ATOM 891 O O . ARG A 1 117 ? -17.633 -9.558 18.051 1.00 87.50 117 ARG A O 1
ATOM 898 N N . GLN A 1 118 ? -15.669 -8.650 17.423 1.00 82.75 118 GLN A N 1
ATOM 899 C CA . GLN A 1 118 ? -14.855 -9.421 18.360 1.00 82.75 118 GLN A CA 1
ATOM 900 C C . GLN A 1 118 ? -15.187 -9.046 19.811 1.00 82.75 118 GLN A C 1
ATOM 902 O O . GLN A 1 118 ? -15.380 -9.933 20.637 1.00 82.75 118 GLN A O 1
ATOM 907 N N . SER A 1 119 ? -15.344 -7.748 20.096 1.00 79.81 119 SER A N 1
ATOM 908 C CA . SER A 1 119 ? -15.755 -7.270 21.418 1.00 79.81 119 SER A CA 1
ATOM 909 C C . SER A 1 119 ? -17.111 -7.846 21.832 1.00 79.81 119 SER A C 1
ATOM 911 O O . SER A 1 119 ? -17.207 -8.375 22.936 1.00 79.81 119 SER A O 1
ATOM 913 N N . ASN A 1 120 ? -18.113 -7.835 20.940 1.00 78.00 120 ASN A N 1
ATOM 914 C CA . ASN A 1 120 ? -19.434 -8.427 21.200 1.00 78.00 120 ASN A CA 1
ATOM 915 C C . ASN A 1 120 ? -19.381 -9.939 21.467 1.00 78.00 120 ASN A C 1
ATOM 917 O O . ASN A 1 120 ? -20.180 -10.456 22.247 1.00 78.00 120 ASN A O 1
ATOM 921 N N . GLN A 1 121 ? -18.476 -10.669 20.807 1.00 73.81 121 GLN A N 1
ATOM 922 C CA . GLN A 1 121 ? -18.304 -12.098 21.071 1.00 73.81 121 GLN A CA 1
ATOM 923 C C . GLN A 1 121 ? -17.723 -12.334 22.467 1.00 73.81 121 GLN A C 1
ATOM 925 O O . GLN A 1 121 ? -18.251 -13.163 23.203 1.00 73.81 121 GLN A O 1
ATOM 930 N N . GLU A 1 122 ? -16.690 -11.590 22.865 1.00 71.94 122 GLU A N 1
ATOM 931 C CA . GLU A 1 122 ? -16.101 -11.710 24.205 1.00 71.94 122 GLU A CA 1
ATOM 932 C C . GLU A 1 122 ? -17.118 -11.387 25.312 1.00 71.94 122 GLU A C 1
ATOM 934 O O . GLU A 1 122 ? -17.199 -12.128 26.292 1.00 71.94 122 GLU A O 1
ATOM 939 N N . THR A 1 123 ? -17.974 -10.372 25.131 1.00 70.81 123 THR A N 1
ATOM 940 C CA . THR A 1 123 ? -19.054 -10.067 26.094 1.00 70.81 123 THR A CA 1
ATOM 941 C C . THR A 1 123 ? -20.116 -11.166 26.153 1.00 70.81 123 THR A C 1
ATOM 943 O O . THR A 1 123 ? -20.612 -11.483 27.231 1.00 70.81 123 THR A O 1
ATOM 946 N N . PHE A 1 124 ? -20.455 -11.784 25.016 1.00 73.94 124 PHE A N 1
ATOM 947 C CA . PHE A 1 124 ? -21.423 -12.884 24.963 1.00 73.94 124 PHE A CA 1
ATOM 948 C C . PHE A 1 124 ? -20.924 -14.149 25.682 1.00 73.94 124 PHE A C 1
ATOM 950 O O . PHE A 1 124 ? -21.711 -14.840 26.327 1.00 73.94 124 PHE A O 1
ATOM 957 N N . PHE A 1 125 ? -19.623 -14.449 25.601 1.00 74.62 125 PHE A N 1
ATOM 958 C CA . PHE A 1 125 ? -19.022 -15.610 26.270 1.00 74.62 125 PHE A CA 1
ATOM 959 C C . PHE A 1 125 ? -18.615 -15.346 27.730 1.00 74.62 125 PHE A C 1
ATOM 961 O O . PHE A 1 125 ? -18.478 -16.302 28.493 1.00 74.62 125 PHE A O 1
ATOM 968 N N . ALA A 1 126 ? -18.461 -14.083 28.144 1.00 74.44 126 ALA A N 1
ATOM 969 C CA . ALA A 1 126 ? -18.123 -13.694 29.517 1.00 74.44 126 ALA A CA 1
ATOM 970 C C . ALA A 1 126 ? -19.103 -12.654 30.114 1.00 74.44 126 ALA A C 1
ATOM 972 O O . ALA A 1 126 ? -18.675 -11.587 30.557 1.00 74.44 126 ALA A O 1
ATOM 973 N N . PRO A 1 127 ? -20.414 -12.959 30.211 1.00 66.62 127 PRO A N 1
ATOM 974 C CA . PRO A 1 127 ? -21.439 -11.996 30.634 1.00 66.62 127 PRO A CA 1
ATOM 975 C C . PRO A 1 127 ? -21.301 -11.496 32.087 1.00 66.62 127 PRO A C 1
ATOM 977 O O . PRO A 1 127 ? -21.999 -10.567 32.480 1.00 66.62 127 PRO A O 1
ATOM 980 N N . GLY A 1 128 ? -20.425 -12.102 32.901 1.00 60.06 128 GLY A N 1
ATOM 981 C CA . GLY A 1 128 ? -20.239 -11.780 34.323 1.00 60.06 128 GLY A CA 1
ATOM 982 C C . GLY A 1 128 ? -18.974 -10.989 34.683 1.00 60.06 128 GLY A C 1
ATOM 983 O O . GLY A 1 128 ? -18.798 -10.667 35.854 1.00 60.06 128 GLY A O 1
ATOM 984 N N . ALA A 1 129 ? -18.086 -10.682 33.729 1.00 58.97 129 ALA A N 1
ATOM 985 C CA . ALA A 1 129 ? -16.804 -10.030 34.031 1.00 58.97 129 ALA A CA 1
ATOM 986 C C . ALA A 1 129 ? -16.931 -8.520 34.336 1.00 58.97 129 ALA A C 1
ATOM 988 O O . ALA A 1 129 ? -16.128 -7.987 35.093 1.00 58.97 129 ALA A O 1
ATOM 989 N N . GLU A 1 130 ? -17.963 -7.838 33.823 1.00 58.53 130 GLU A N 1
ATOM 990 C CA . GLU A 1 130 ? -18.176 -6.396 34.063 1.00 58.53 130 GLU A CA 1
ATOM 991 C C . GLU A 1 130 ? -18.774 -6.066 35.443 1.00 58.53 130 GLU A C 1
ATOM 993 O O . GLU A 1 130 ? -18.693 -4.923 35.890 1.00 58.53 130 GLU A O 1
ATOM 998 N N . VAL A 1 131 ? -19.376 -7.039 36.139 1.00 58.09 131 VAL A N 1
ATOM 999 C CA . VAL A 1 131 ? -20.069 -6.793 37.422 1.00 58.09 131 VAL A CA 1
ATOM 1000 C C . VAL A 1 131 ? -19.093 -6.746 38.608 1.00 58.09 131 VAL A C 1
ATOM 1002 O O . VAL A 1 131 ? -19.444 -6.240 39.667 1.00 58.09 131 VAL A O 1
ATOM 1005 N N . VAL A 1 132 ? -17.861 -7.237 38.443 1.00 58.16 132 VAL A N 1
ATOM 1006 C CA . VAL A 1 132 ? -16.888 -7.375 39.544 1.00 58.16 132 VAL A CA 1
ATOM 1007 C C . VAL A 1 132 ? -15.946 -6.164 39.668 1.00 58.16 132 VAL A C 1
ATOM 1009 O O . VAL A 1 132 ? -15.309 -6.001 40.703 1.00 58.16 132 VAL A O 1
ATOM 1012 N N . GLU A 1 133 ? -15.875 -5.287 38.659 1.00 53.19 133 GLU A N 1
ATOM 1013 C CA . GLU A 1 133 ? -14.907 -4.172 38.609 1.00 53.19 133 GLU A CA 1
ATOM 1014 C C . GLU A 1 133 ? -15.494 -2.772 38.903 1.00 53.19 133 GLU A C 1
ATOM 1016 O O . GLU A 1 133 ? -14.822 -1.766 38.669 1.00 53.19 133 GLU A O 1
ATOM 1021 N N . ARG A 1 134 ? -16.727 -2.679 39.427 1.00 42.84 134 ARG A N 1
ATOM 1022 C CA . ARG A 1 134 ? -17.324 -1.414 39.902 1.00 42.84 134 ARG A CA 1
ATOM 1023 C C . ARG A 1 134 ? -17.415 -1.333 41.418 1.00 42.84 134 ARG A C 1
ATOM 1025 O O . ARG A 1 134 ? -17.834 -2.336 42.032 1.00 42.84 134 ARG A O 1
#

Sequence (134 aa):
MAMLAMTSVIIIQALFFQDGGIAALGANLFNIALVAPWIGYGIFKLFERWKSLRPISIFIAAWLSVTASAALVAIELFFSGIVPLGLALKAMLTWHSIIGVAEGIITVVVLRYVMERQSNQETFFAPGAEVVER

Secondary structure (DSSP, 8-state):
-HHHHHHHHHHHHHHHS-TT-GGGHHHHHIIIIIIHHHHHHHHHHHHTT-GGGHHHHHHHHHHHHHHHHHHHHHHHHHHTTSS-HHHHHHHHHHHHHHHHHHHHHHHHHHHHHHHHHHHHHHHHH-TTSTTS--

Foldseek 3Di:
DQLVVVLVVLVCCCPPVVHQHPVRSVVVSCLRSPQLVVQLVVQLVVCVVPVVCNLVSQLCSQLCSQLVSLLVVLVVCVVVVNDPSVVSNVVSNVVSNVVSNVRSVVRSVVVVVVVVVVVVVVCVVCVPPVVPPD

Radius of gyration: 18.99 Å; chains: 1; bounding box: 37×27×60 Å